Protein AF-A0A7Y5RQI6-F1 (afdb_monomer_lite)

Structure (mmCIF, N/CA/C/O backbone):
data_AF-A0A7Y5RQI6-F1
#
_entry.id   AF-A0A7Y5RQI6-F1
#
loop_
_atom_site.group_PDB
_atom_site.id
_atom_site.type_symbol
_atom_site.label_atom_id
_atom_site.label_alt_id
_atom_site.label_comp_id
_atom_site.label_asym_id
_atom_site.label_entity_id
_atom_site.label_seq_id
_atom_site.pdbx_PDB_ins_code
_atom_site.Cartn_x
_atom_site.Cartn_y
_atom_site.Cartn_z
_atom_site.occupancy
_atom_site.B_iso_or_equiv
_atom_site.auth_seq_id
_atom_site.auth_comp_id
_atom_site.auth_asym_id
_atom_site.auth_atom_id
_atom_site.pdbx_PDB_model_num
ATOM 1 N N . MET A 1 1 ? 7.330 -6.275 4.320 1.00 63.75 1 MET A N 1
ATOM 2 C CA . MET A 1 1 ? 6.083 -6.528 5.093 1.00 63.75 1 MET A CA 1
ATOM 3 C C . MET A 1 1 ? 5.171 -7.261 4.142 1.00 63.75 1 MET A C 1
ATOM 5 O O . MET A 1 1 ? 4.809 -6.671 3.147 1.00 63.75 1 MET A O 1
ATOM 9 N N . LYS A 1 2 ? 4.807 -8.521 4.381 1.00 88.19 2 LYS A N 1
ATOM 10 C CA . LYS A 1 2 ? 4.036 -9.278 3.382 1.00 88.19 2 LYS A CA 1
ATOM 11 C C . LYS A 1 2 ? 2.542 -8.986 3.534 1.00 88.19 2 LYS A C 1
ATOM 13 O O . LYS A 1 2 ? 1.901 -9.574 4.398 1.00 88.19 2 LYS A O 1
ATOM 18 N N . ASN A 1 3 ? 2.012 -8.050 2.743 1.00 91.69 3 ASN A N 1
ATOM 19 C CA . ASN A 1 3 ? 0.628 -7.566 2.839 1.00 91.69 3 ASN A CA 1
ATOM 20 C C . ASN A 1 3 ? -0.207 -7.776 1.565 1.00 91.69 3 ASN A C 1
ATOM 22 O O . ASN A 1 3 ? -1.350 -7.333 1.506 1.00 91.69 3 ASN A O 1
ATOM 26 N N . ARG A 1 4 ? 0.299 -8.489 0.552 1.00 96.56 4 ARG A N 1
ATOM 27 C CA . ARG A 1 4 ? -0.428 -8.673 -0.715 1.00 96.56 4 ARG A CA 1
ATOM 28 C C . ARG A 1 4 ? -1.847 -9.206 -0.567 1.00 96.56 4 ARG A C 1
ATOM 30 O O . ARG A 1 4 ? -2.763 -8.648 -1.159 1.00 96.56 4 ARG A O 1
ATOM 37 N N . GLN A 1 5 ? -2.062 -10.242 0.241 1.00 96.81 5 GLN A N 1
ATOM 38 C CA . GLN A 1 5 ? -3.409 -10.786 0.443 1.00 96.81 5 GLN A CA 1
ATOM 39 C C . GLN A 1 5 ? -4.353 -9.779 1.122 1.00 96.81 5 GLN A C 1
ATOM 41 O O . GLN A 1 5 ? -5.530 -9.709 0.778 1.00 96.81 5 GLN A O 1
ATOM 46 N N . GLU A 1 6 ? -3.844 -8.978 2.058 1.00 97.56 6 GLU A N 1
ATOM 47 C CA . GLU A 1 6 ? -4.601 -7.908 2.714 1.00 97.56 6 GLU A CA 1
ATOM 48 C C . GLU A 1 6 ? -4.999 -6.822 1.703 1.00 97.56 6 GLU A C 1
ATOM 50 O O . GLU A 1 6 ? -6.168 -6.447 1.623 1.00 97.56 6 GLU A O 1
ATOM 55 N N . ILE A 1 7 ? -4.062 -6.365 0.871 1.00 98.06 7 ILE A N 1
ATOM 56 C CA . ILE A 1 7 ? -4.336 -5.369 -0.172 1.00 98.06 7 ILE A CA 1
ATOM 57 C C . ILE A 1 7 ? -5.370 -5.897 -1.171 1.00 98.06 7 ILE A C 1
ATOM 59 O O . ILE A 1 7 ? -6.366 -5.228 -1.425 1.00 98.06 7 ILE A O 1
ATOM 63 N N . LEU A 1 8 ? -5.207 -7.128 -1.660 1.00 97.31 8 LEU A N 1
ATOM 64 C CA . LEU A 1 8 ? -6.134 -7.733 -2.626 1.00 97.31 8 LEU A CA 1
ATOM 65 C C . LEU A 1 8 ? -7.527 -8.031 -2.048 1.00 97.31 8 LEU A C 1
ATOM 67 O O . LEU A 1 8 ? -8.490 -8.137 -2.799 1.00 97.31 8 LEU A O 1
ATOM 71 N N . SER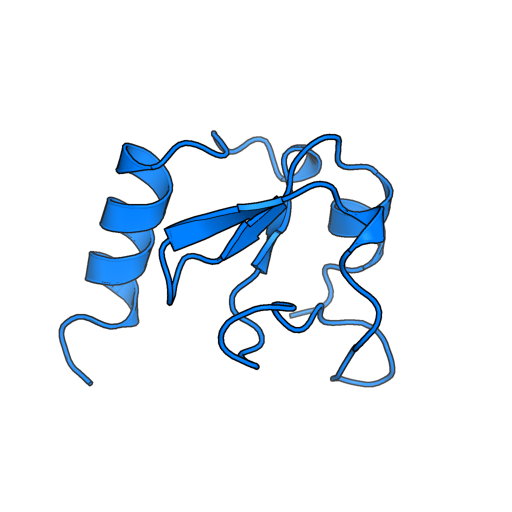 A 1 9 ? -7.650 -8.183 -0.728 1.00 97.69 9 SER A N 1
ATOM 72 C CA . SER A 1 9 ? -8.943 -8.375 -0.049 1.00 97.69 9 SER A CA 1
ATOM 73 C C . SER A 1 9 ? -9.579 -7.066 0.430 1.00 97.69 9 SER A C 1
ATOM 75 O O . SER A 1 9 ? -10.684 -7.071 0.978 1.00 97.69 9 SER A O 1
ATOM 77 N N . SER A 1 10 ? -8.902 -5.935 0.228 1.00 98.19 10 SER A N 1
ATOM 78 C CA . SER A 1 10 ? -9.365 -4.622 0.661 1.00 98.19 10 SER A CA 1
ATOM 79 C C . SER A 1 10 ? -10.338 -3.990 -0.330 1.00 98.19 10 SER A C 1
ATOM 81 O O . SER A 1 10 ? -10.357 -4.312 -1.508 1.00 98.19 10 SER A O 1
ATOM 83 N N . ARG A 1 11 ? -11.154 -3.046 0.147 1.00 97.88 11 ARG A N 1
ATOM 84 C CA . ARG A 1 11 ? -11.965 -2.161 -0.707 1.00 97.88 11 ARG A CA 1
ATOM 85 C C . ARG A 1 11 ? -11.289 -0.817 -0.954 1.00 97.88 11 ARG A C 1
ATOM 87 O O . ARG A 1 11 ? -11.508 -0.199 -1.988 1.00 97.88 11 ARG A O 1
ATOM 94 N N . LEU A 1 12 ? -10.494 -0.366 0.013 1.00 98.19 12 LEU A N 1
ATOM 95 C CA . LEU A 1 12 ? -9.706 0.858 -0.052 1.00 98.19 12 LEU A CA 1
ATOM 96 C C . LEU A 1 12 ? -8.299 0.582 0.459 1.00 98.19 12 LEU A C 1
ATOM 98 O O . LEU A 1 12 ? -8.117 -0.183 1.408 1.00 98.19 12 LEU A O 1
ATOM 102 N N . CYS A 1 13 ? -7.336 1.263 -0.140 1.00 98.44 13 CYS A N 1
ATOM 103 C CA . CYS A 1 13 ? -5.951 1.319 0.285 1.00 98.44 13 CYS A CA 1
ATOM 104 C C . CYS A 1 13 ? -5.565 2.766 0.580 1.00 98.44 13 CYS A C 1
ATOM 106 O O . CYS A 1 13 ? -6.101 3.708 -0.005 1.00 98.44 13 CYS A O 1
ATOM 108 N N . GLY A 1 14 ? -4.640 2.937 1.513 1.00 98.25 14 GLY A N 1
ATOM 109 C CA . GLY A 1 14 ? -4.100 4.223 1.907 1.00 98.25 14 GLY A CA 1
ATOM 110 C C . GLY A 1 14 ? -2.586 4.164 1.966 1.00 98.25 14 GLY A C 1
ATOM 111 O O . GLY A 1 14 ? -2.016 3.220 2.509 1.00 98.25 14 GLY A O 1
ATOM 112 N N . CYS A 1 15 ? -1.923 5.184 1.431 1.00 98.12 15 CYS A N 1
ATOM 113 C CA . CYS A 1 15 ? -0.498 5.374 1.643 1.00 98.12 15 CYS A CA 1
ATOM 114 C C . CYS A 1 15 ? -0.288 6.318 2.822 1.00 98.12 15 CYS A C 1
ATOM 116 O O . CYS A 1 15 ? -0.658 7.486 2.748 1.00 98.12 15 CYS A O 1
ATOM 118 N N . PHE A 1 16 ? 0.353 5.855 3.893 1.00 97.12 16 PHE A N 1
ATOM 119 C CA . PHE A 1 16 ? 0.642 6.711 5.049 1.00 97.12 16 PHE A CA 1
ATOM 120 C C . PHE A 1 16 ? 1.920 7.551 4.885 1.00 97.12 16 PHE A C 1
ATOM 122 O O . PHE A 1 16 ? 2.328 8.221 5.826 1.00 97.12 16 PHE A O 1
ATOM 129 N N . SER A 1 17 ? 2.540 7.549 3.699 1.00 96.69 17 SER A N 1
ATOM 130 C CA . SER A 1 17 ? 3.616 8.484 3.341 1.00 96.69 17 SER A CA 1
ATOM 131 C C . SER A 1 17 ? 3.075 9.742 2.642 1.00 96.69 17 SER A C 1
ATOM 133 O O . SER A 1 17 ? 3.303 10.846 3.115 1.00 96.69 17 SER A O 1
ATOM 135 N N . CYS A 1 18 ? 2.287 9.605 1.567 1.00 96.94 18 CYS A N 1
ATOM 136 C CA . CYS A 1 18 ? 1.688 10.758 0.865 1.00 96.94 18 CYS A CA 1
ATOM 137 C C . CYS A 1 18 ? 0.223 11.046 1.225 1.00 96.94 18 CYS A C 1
ATOM 139 O O . CYS A 1 18 ? -0.366 11.981 0.686 1.00 96.94 18 CYS A O 1
ATOM 141 N N . LEU A 1 19 ? -0.382 10.241 2.103 1.00 97.44 19 LEU A N 1
ATOM 142 C CA . LEU A 1 19 ? -1.780 10.347 2.546 1.00 97.44 19 LEU A CA 1
ATOM 143 C C . LEU A 1 19 ? -2.831 10.114 1.443 1.00 97.44 19 LEU A C 1
ATOM 145 O O . LEU A 1 19 ? -4.010 10.420 1.637 1.00 97.44 19 LEU A O 1
ATOM 149 N N . ALA A 1 20 ? -2.428 9.572 0.290 1.00 98.25 20 ALA A N 1
ATOM 150 C CA . ALA A 1 20 ? -3.350 9.205 -0.779 1.00 98.25 20 ALA A CA 1
ATOM 151 C C . ALA A 1 20 ? -4.223 8.008 -0.374 1.00 98.25 20 ALA A C 1
ATOM 153 O O . ALA A 1 20 ? -3.739 7.074 0.266 1.00 98.25 20 ALA A O 1
ATOM 154 N N . ILE A 1 21 ? -5.488 8.033 -0.797 1.00 98.50 21 ILE A N 1
ATOM 155 C CA . ILE A 1 21 ? -6.452 6.934 -0.671 1.00 98.50 21 ILE A CA 1
ATOM 156 C C . ILE A 1 21 ? -6.880 6.540 -2.086 1.00 98.50 21 ILE A C 1
ATOM 158 O O . ILE A 1 21 ? -7.193 7.418 -2.890 1.00 98.50 21 ILE A O 1
ATOM 162 N N . PHE A 1 22 ? -6.869 5.247 -2.389 1.00 98.38 22 PHE A N 1
ATOM 163 C CA . PHE A 1 22 ? -7.115 4.703 -3.728 1.00 98.38 22 PHE A CA 1
ATOM 164 C C . PHE A 1 22 ? -7.687 3.274 -3.643 1.00 98.38 22 PHE A C 1
ATOM 166 O O . PHE A 1 22 ? -7.538 2.621 -2.605 1.00 98.38 22 PHE A O 1
ATOM 173 N N . PRO A 1 23 ? -8.379 2.771 -4.683 1.00 98.12 23 PRO A N 1
ATOM 174 C CA . PRO A 1 23 ? -8.78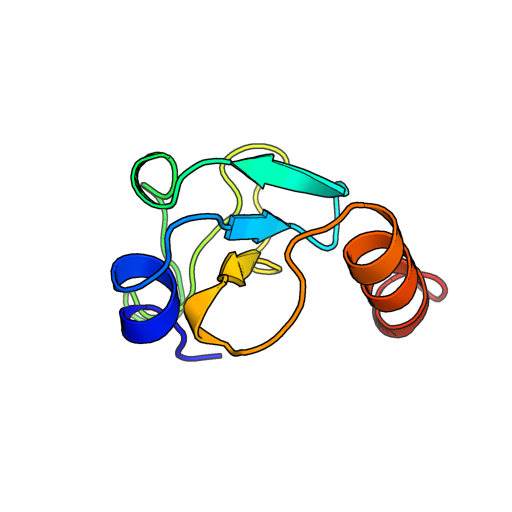8 1.369 -4.749 1.00 98.12 23 PRO A CA 1
ATOM 175 C C . PRO A 1 23 ? -7.563 0.443 -4.879 1.00 98.12 23 PRO A C 1
ATOM 177 O O . PRO A 1 23 ? -6.556 0.847 -5.461 1.00 98.12 23 PRO A O 1
ATOM 180 N N . PRO A 1 24 ? -7.633 -0.804 -4.381 1.00 98.00 24 PRO A N 1
ATOM 181 C CA . PRO A 1 24 ? -6.515 -1.753 -4.454 1.00 98.00 24 PRO A CA 1
ATOM 182 C C . PRO A 1 24 ? -6.057 -2.045 -5.890 1.00 98.00 24 PRO A C 1
ATOM 184 O O . PRO A 1 24 ? -4.877 -2.301 -6.100 1.00 98.00 24 PRO A O 1
ATOM 187 N N . ASP A 1 25 ? -6.953 -1.943 -6.874 1.00 98.06 25 ASP A N 1
ATOM 188 C CA . ASP A 1 25 ? -6.658 -2.200 -8.290 1.00 98.06 25 ASP A CA 1
ATOM 189 C C . ASP A 1 25 ? -5.688 -1.175 -8.910 1.00 98.06 25 ASP A C 1
ATOM 191 O O . ASP A 1 25 ? -5.111 -1.436 -9.962 1.00 98.06 25 ASP A O 1
ATOM 195 N N . GLU A 1 26 ? -5.469 -0.019 -8.267 1.00 98.38 26 GLU A N 1
ATOM 196 C CA . GLU A 1 26 ? -4.411 0.920 -8.675 1.00 98.38 26 GLU A CA 1
ATOM 197 C C . GLU A 1 26 ? -3.001 0.438 -8.270 1.00 98.38 26 GLU A C 1
ATOM 199 O O . GLU A 1 26 ? -2.010 0.985 -8.755 1.00 98.38 26 GLU A O 1
ATOM 204 N N . VAL A 1 27 ? -2.871 -0.575 -7.401 1.00 97.62 27 VAL A N 1
ATOM 205 C CA . VAL A 1 27 ? -1.573 -1.146 -7.006 1.00 97.62 27 VAL A CA 1
ATOM 206 C C . VAL A 1 27 ? -1.081 -2.120 -8.077 1.00 97.62 27 VAL A C 1
ATOM 208 O O . VAL A 1 27 ? -1.390 -3.313 -8.061 1.00 97.62 27 VAL A O 1
ATOM 211 N N . VAL A 1 28 ? -0.275 -1.603 -9.000 1.00 96.88 28 VAL A N 1
ATOM 212 C CA . VAL A 1 28 ? 0.348 -2.393 -10.076 1.00 96.88 28 VAL A CA 1
ATOM 213 C C . VAL A 1 28 ? 1.773 -2.838 -9.750 1.00 96.88 28 VAL A C 1
ATOM 215 O O . VAL A 1 28 ? 2.198 -3.890 -10.222 1.00 96.88 28 VAL A O 1
ATOM 218 N N . ASP A 1 29 ? 2.472 -2.088 -8.897 1.00 97.44 29 ASP A N 1
ATOM 219 C CA . ASP A 1 29 ? 3.869 -2.335 -8.544 1.00 97.44 29 ASP A CA 1
ATOM 220 C C . ASP A 1 29 ? 3.997 -2.966 -7.155 1.00 97.44 29 ASP A C 1
ATOM 222 O O . ASP A 1 29 ? 3.326 -2.577 -6.191 1.00 97.44 29 ASP A O 1
ATOM 226 N N . TRP A 1 30 ? 4.905 -3.934 -7.055 1.00 97.38 30 TRP A N 1
ATOM 227 C CA . TRP A 1 30 ? 5.149 -4.713 -5.849 1.00 97.38 30 TRP A CA 1
ATOM 228 C C . TRP A 1 30 ? 6.656 -4.892 -5.621 1.00 97.38 30 TRP A C 1
ATOM 230 O O . TRP A 1 30 ? 7.457 -4.867 -6.551 1.00 97.38 30 TRP A O 1
ATOM 240 N N . THR A 1 31 ? 7.050 -5.058 -4.361 1.00 96.06 31 THR A N 1
ATOM 241 C CA . THR A 1 31 ? 8.423 -5.381 -3.938 1.00 96.06 31 THR A CA 1
ATOM 242 C C . THR A 1 31 ? 8.408 -6.545 -2.946 1.00 96.06 31 THR A C 1
ATOM 244 O O . THR A 1 31 ? 7.334 -7.047 -2.601 1.00 96.06 31 THR A O 1
ATOM 247 N N . ASP A 1 32 ? 9.579 -6.974 -2.466 1.00 94.81 32 ASP A N 1
ATOM 248 C CA . ASP A 1 32 ? 9.728 -8.089 -1.514 1.00 94.81 32 ASP A CA 1
ATOM 249 C C . ASP A 1 32 ? 9.102 -9.384 -2.075 1.00 94.81 32 ASP A C 1
ATOM 251 O O . ASP A 1 32 ? 8.178 -9.944 -1.488 1.00 94.81 32 ASP A O 1
ATOM 255 N N . ASP A 1 33 ? 9.558 -9.806 -3.264 1.00 95.56 33 ASP A N 1
ATOM 256 C CA . ASP A 1 33 ? 9.046 -10.963 -4.024 1.00 95.56 33 ASP A CA 1
ATOM 257 C C . ASP A 1 33 ? 7.534 -10.894 -4.309 1.00 95.56 33 ASP A C 1
ATOM 259 O O . ASP A 1 33 ? 6.766 -11.820 -4.020 1.00 95.56 33 ASP A O 1
ATOM 263 N N . ASP A 1 34 ? 7.094 -9.755 -4.847 1.00 95.50 34 ASP A N 1
ATOM 264 C CA . ASP A 1 34 ? 5.686 -9.436 -5.093 1.00 95.50 34 ASP A CA 1
ATOM 265 C C . ASP A 1 34 ? 4.803 -9.583 -3.840 1.00 95.50 34 ASP A C 1
ATOM 267 O O . ASP A 1 34 ? 3.657 -10.012 -3.939 1.00 95.50 34 ASP A O 1
ATOM 271 N N . GLN A 1 35 ? 5.303 -9.282 -2.635 1.00 97.19 35 GLN A N 1
ATOM 272 C CA . GLN A 1 35 ? 4.519 -9.403 -1.393 1.00 97.19 35 GLN A CA 1
ATOM 273 C C . GLN A 1 35 ? 4.177 -8.076 -0.724 1.00 97.19 35 GLN A C 1
ATOM 275 O O . GLN A 1 35 ? 3.273 -8.055 0.119 1.00 97.19 35 GLN A O 1
ATOM 280 N N . THR A 1 36 ? 4.868 -6.992 -1.073 1.00 97.56 36 THR A N 1
ATOM 281 C CA . THR A 1 36 ? 4.654 -5.665 -0.486 1.00 97.56 36 THR A CA 1
ATOM 282 C C . THR A 1 36 ? 4.190 -4.688 -1.560 1.00 97.56 36 THR A C 1
ATOM 284 O O . THR A 1 36 ? 4.883 -4.493 -2.556 1.00 97.56 36 THR A O 1
ATOM 287 N N . ALA A 1 37 ? 3.023 -4.076 -1.365 1.00 97.88 37 ALA A N 1
ATOM 288 C CA . ALA A 1 37 ? 2.467 -3.096 -2.299 1.00 97.88 37 ALA A CA 1
ATOM 289 C C . ALA A 1 37 ? 3.299 -1.805 -2.357 1.00 97.88 37 ALA A C 1
ATOM 291 O O . ALA A 1 37 ? 3.650 -1.251 -1.313 1.00 97.88 37 ALA A O 1
ATOM 292 N N . ILE A 1 38 ? 3.530 -1.277 -3.562 1.00 98.00 38 ILE A N 1
ATOM 293 C CA . ILE A 1 38 ? 4.094 0.061 -3.779 1.00 98.00 38 ILE A CA 1
ATOM 294 C C . ILE A 1 38 ? 2.960 1.049 -4.072 1.00 98.00 38 ILE A C 1
ATOM 296 O O . ILE A 1 38 ? 2.042 0.781 -4.845 1.00 98.00 38 ILE A O 1
ATOM 300 N N . CYS A 1 39 ? 3.013 2.220 -3.436 1.00 98.12 39 CYS A N 1
ATOM 301 C CA . CYS A 1 39 ? 2.048 3.291 -3.653 1.00 98.12 39 CYS A CA 1
ATOM 302 C C . CYS A 1 39 ? 2.102 3.804 -5.108 1.00 98.12 39 CYS A C 1
ATOM 304 O O . CYS A 1 39 ? 3.171 4.246 -5.535 1.00 98.12 39 CYS A O 1
ATOM 306 N N . PRO A 1 40 ? 0.964 3.907 -5.823 1.00 97.69 40 PRO A N 1
ATOM 307 C CA . PRO A 1 40 ? 0.922 4.375 -7.213 1.00 97.69 40 PRO A CA 1
ATOM 308 C C . PRO A 1 40 ? 1.182 5.885 -7.373 1.00 97.69 40 PRO A C 1
ATOM 310 O O . PRO A 1 40 ? 1.153 6.409 -8.484 1.00 97.69 40 PRO A O 1
ATOM 313 N N . ARG A 1 41 ? 1.379 6.622 -6.269 1.00 97.44 41 ARG A N 1
ATOM 314 C CA . ARG A 1 41 ? 1.509 8.091 -6.263 1.00 97.44 41 ARG A CA 1
ATOM 315 C C . ARG A 1 41 ? 2.887 8.597 -5.838 1.00 97.44 41 ARG A C 1
ATOM 317 O O . ARG A 1 41 ? 3.351 9.587 -6.390 1.00 97.44 41 ARG A O 1
ATOM 324 N N . CYS A 1 42 ? 3.522 7.974 -4.844 1.00 95.00 42 CYS A N 1
ATOM 325 C CA . CYS A 1 42 ? 4.765 8.472 -4.235 1.00 95.00 42 CYS A CA 1
ATOM 326 C C . CYS A 1 42 ? 5.836 7.370 -4.076 1.00 95.00 42 CYS A C 1
ATOM 328 O O . CYS A 1 42 ? 6.497 7.323 -3.049 1.00 95.00 42 CYS A O 1
ATOM 330 N N . PRO A 1 43 ? 5.993 6.514 -5.098 1.00 91.06 43 PRO A N 1
ATOM 331 C CA . PRO A 1 43 ? 6.570 5.149 -5.115 1.00 91.06 43 PRO A CA 1
ATOM 332 C C . PRO A 1 43 ? 7.304 4.671 -3.845 1.00 91.06 43 PRO A C 1
ATOM 334 O O . PRO A 1 43 ? 8.510 4.442 -3.841 1.00 91.06 43 PRO A O 1
ATOM 337 N N . VAL A 1 44 ? 6.558 4.484 -2.755 1.00 95.19 44 VAL A N 1
ATOM 338 C CA . VAL A 1 44 ? 7.040 3.896 -1.494 1.00 95.19 44 VAL A CA 1
ATOM 339 C C . VAL A 1 44 ? 6.135 2.748 -1.083 1.00 95.19 44 VAL A C 1
ATOM 341 O O . VAL A 1 44 ? 4.940 2.735 -1.379 1.00 95.19 44 VAL A O 1
ATOM 344 N N . ASP A 1 45 ? 6.695 1.821 -0.325 1.00 95.62 45 ASP A N 1
ATOM 345 C CA . ASP A 1 45 ? 6.089 0.586 0.170 1.00 95.62 45 ASP A CA 1
ATOM 346 C C . ASP A 1 45 ? 5.272 0.777 1.467 1.00 95.62 45 ASP A C 1
ATOM 348 O O . ASP A 1 45 ? 5.158 -0.108 2.309 1.00 95.62 45 ASP A O 1
ATOM 352 N N . SER A 1 46 ? 4.694 1.967 1.656 1.00 96.25 46 SER A N 1
ATOM 353 C CA . SER A 1 46 ? 3.957 2.361 2.868 1.00 96.25 46 SER A CA 1
ATOM 354 C C . SER A 1 46 ? 2.446 2.362 2.644 1.00 96.25 46 SER A C 1
ATOM 356 O O . SER A 1 46 ? 1.771 3.364 2.892 1.00 96.25 46 SER A O 1
ATOM 358 N N . VAL A 1 47 ? 1.931 1.255 2.106 1.00 97.75 47 VAL A N 1
ATOM 359 C CA . VAL A 1 47 ? 0.513 1.061 1.768 1.00 97.75 47 VAL A CA 1
ATOM 360 C C . VAL A 1 47 ? -0.153 0.130 2.783 1.00 97.75 47 VAL A C 1
ATOM 362 O O . VAL A 1 47 ? 0.386 -0.924 3.108 1.00 97.75 47 VAL A O 1
ATOM 365 N N . ILE A 1 48 ? -1.339 0.511 3.257 1.00 97.69 48 ILE A N 1
ATOM 366 C CA . ILE A 1 48 ? -2.214 -0.296 4.116 1.00 97.69 48 ILE A CA 1
ATOM 367 C C . ILE A 1 48 ? -3.611 -0.376 3.496 1.00 97.69 48 ILE A C 1
ATOM 369 O O . ILE A 1 48 ? -4.107 0.599 2.935 1.00 97.69 48 ILE A O 1
ATOM 373 N N . GLY A 1 49 ? -4.242 -1.538 3.564 1.00 98.12 49 GLY A N 1
ATOM 374 C CA . GLY A 1 49 ? -5.569 -1.823 3.039 1.00 98.12 49 GLY A CA 1
ATOM 375 C C . GLY A 1 49 ? -6.627 -1.935 4.135 1.00 98.12 49 GLY A C 1
ATOM 376 O O . GLY A 1 49 ? -6.346 -2.263 5.285 1.00 98.12 49 GLY A O 1
ATOM 377 N N . SER A 1 50 ? -7.886 -1.679 3.788 1.00 98.19 50 SER A N 1
ATOM 378 C CA . SER A 1 50 ? -9.036 -1.774 4.704 1.00 98.19 50 SER A CA 1
ATOM 379 C C . SER A 1 50 ? -9.240 -3.165 5.331 1.00 98.19 50 SER A C 1
ATOM 381 O O . SER A 1 50 ? -9.844 -3.268 6.395 1.00 98.19 50 SER A O 1
ATOM 383 N N . ALA A 1 51 ? -8.725 -4.236 4.714 1.00 97.94 51 ALA A N 1
ATOM 384 C CA . ALA A 1 51 ? -8.770 -5.588 5.276 1.00 97.94 51 ALA A CA 1
ATOM 385 C C . ALA A 1 51 ? -7.797 -5.784 6.456 1.00 97.94 51 ALA A C 1
ATOM 387 O O . ALA A 1 51 ? -7.917 -6.767 7.181 1.00 97.94 51 ALA A O 1
ATOM 388 N N . SER A 1 52 ? -6.890 -4.830 6.704 1.00 96.31 52 SER A N 1
ATOM 389 C CA . SER A 1 52 ? -6.063 -4.791 7.919 1.00 96.31 52 SER A CA 1
ATOM 390 C C . SER A 1 52 ? -6.876 -4.592 9.206 1.00 96.31 52 SER A C 1
ATOM 392 O O . SER A 1 52 ? -6.351 -4.780 10.301 1.00 96.31 52 SER A O 1
ATOM 394 N N . GLY A 1 53 ? -8.146 -4.181 9.087 1.00 96.38 53 GLY A N 1
ATOM 395 C CA . GLY A 1 53 ? -9.005 -3.826 10.217 1.00 96.38 53 GLY A CA 1
ATOM 396 C C . GLY A 1 53 ? -8.821 -2.389 10.713 1.00 96.38 53 GLY A C 1
ATOM 397 O O . GLY A 1 53 ? -9.488 -1.994 11.668 1.00 96.38 53 GLY A O 1
ATOM 398 N N . PHE A 1 54 ? -7.957 -1.595 10.070 1.00 96.38 54 PHE A N 1
ATOM 399 C CA . PHE A 1 54 ? -7.752 -0.187 10.403 1.00 96.38 54 PHE A CA 1
ATOM 400 C C . PHE A 1 54 ? -8.537 0.764 9.483 1.00 96.38 54 PHE A C 1
ATOM 402 O O . PHE A 1 54 ? -8.794 0.435 8.320 1.00 96.38 54 PHE A 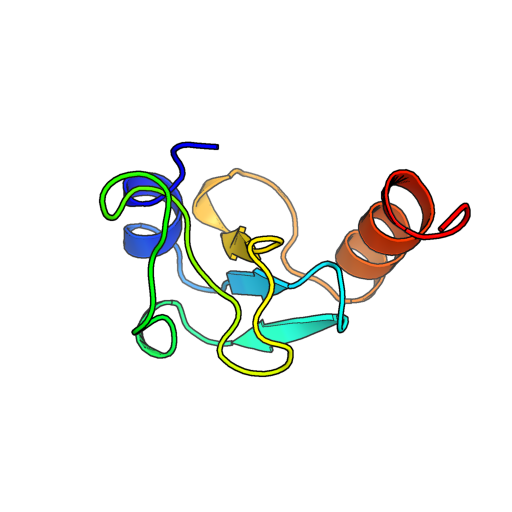O 1
ATOM 409 N N . PRO A 1 55 ? -8.902 1.968 9.968 1.00 96.44 55 PRO A N 1
ATOM 410 C CA . PRO A 1 55 ? -9.593 2.960 9.151 1.00 96.44 55 PRO A CA 1
ATOM 411 C C . PRO A 1 55 ? -8.678 3.483 8.039 1.00 96.44 55 PRO A C 1
ATOM 413 O O . PRO A 1 55 ? -7.597 4.002 8.309 1.00 96.44 55 PRO A O 1
ATOM 416 N N . ILE A 1 56 ? -9.132 3.424 6.788 1.00 98.00 56 ILE A N 1
ATOM 417 C CA . ILE A 1 56 ? -8.439 4.049 5.651 1.00 98.00 56 ILE A CA 1
ATOM 418 C C . ILE A 1 56 ? -8.971 5.473 5.473 1.00 98.00 56 ILE A C 1
ATOM 420 O O . ILE A 1 56 ? -9.679 5.796 4.524 1.00 98.00 56 ILE A O 1
ATOM 424 N N . GLU A 1 57 ? -8.659 6.320 6.452 1.00 97.31 57 GLU A N 1
ATOM 425 C CA . GLU A 1 57 ? -9.091 7.718 6.529 1.00 97.31 57 GLU A CA 1
ATOM 426 C C . GLU A 1 57 ? -7.885 8.646 6.686 1.00 97.31 57 GLU A C 1
ATOM 428 O O . GLU A 1 57 ? -6.874 8.271 7.285 1.00 97.31 57 GLU A O 1
ATOM 433 N N . LYS A 1 58 ? -7.997 9.887 6.191 1.00 96.19 58 LYS A N 1
ATOM 434 C CA . LYS A 1 58 ? -6.894 10.864 6.218 1.00 96.19 58 LYS A CA 1
ATOM 435 C C . LYS A 1 58 ? -6.316 11.072 7.618 1.00 96.19 58 LYS A C 1
ATOM 437 O O . LYS A 1 58 ? -5.097 11.103 7.756 1.00 96.19 58 LYS A O 1
ATOM 442 N N . ASP A 1 59 ? -7.156 11.149 8.647 1.00 97.69 59 ASP A N 1
ATOM 443 C CA . ASP A 1 59 ? -6.706 11.362 10.027 1.00 97.69 59 ASP A CA 1
ATOM 444 C C . ASP A 1 59 ? -5.913 10.170 10.575 1.00 97.69 59 ASP A C 1
ATOM 446 O O . ASP A 1 59 ? -4.927 10.349 11.294 1.00 97.69 59 ASP A O 1
ATOM 450 N N . PHE A 1 60 ? -6.314 8.943 10.229 1.00 97.44 60 PHE A N 1
ATOM 451 C CA . PHE A 1 60 ? -5.574 7.743 10.609 1.00 97.44 60 PHE A CA 1
ATOM 452 C C . PHE A 1 60 ? -4.231 7.673 9.874 1.00 97.44 60 PHE A C 1
ATOM 454 O O . PHE A 1 60 ? -3.187 7.504 10.508 1.00 97.44 60 PHE A O 1
ATOM 461 N N . LEU A 1 61 ? -4.239 7.898 8.557 1.00 97.62 61 LEU A N 1
ATOM 462 C CA . LEU A 1 61 ? -3.021 7.928 7.746 1.00 97.62 61 LEU A CA 1
ATOM 463 C C . LEU A 1 61 ? -2.055 9.024 8.211 1.00 97.62 61 LEU A C 1
ATOM 465 O O . LEU A 1 61 ? -0.857 8.777 8.270 1.00 97.62 61 LEU A O 1
ATOM 469 N N . ALA A 1 62 ? -2.549 10.199 8.614 1.00 97.25 62 ALA A N 1
ATOM 470 C CA . ALA A 1 62 ? -1.721 11.281 9.145 1.00 97.25 62 ALA A CA 1
ATOM 471 C C . ALA A 1 62 ? -1.069 10.914 10.489 1.00 97.25 62 ALA A C 1
ATOM 473 O O . ALA A 1 62 ? 0.096 11.241 10.722 1.00 97.25 62 ALA A O 1
ATOM 474 N N . LYS A 1 63 ? -1.776 10.185 11.366 1.00 96.94 63 LYS A N 1
ATOM 475 C CA . LYS A 1 63 ? -1.191 9.649 12.610 1.00 96.94 63 LYS A CA 1
ATOM 476 C C . LYS A 1 63 ? -0.091 8.631 12.317 1.00 96.94 63 LYS A C 1
ATOM 478 O O . LYS A 1 63 ? 0.947 8.658 12.979 1.00 96.94 63 LYS A O 1
ATOM 483 N N . MET A 1 64 ? -0.291 7.768 11.320 1.00 96.12 64 MET A N 1
ATOM 484 C CA . MET A 1 64 ? 0.754 6.852 10.866 1.00 96.12 64 MET A CA 1
ATOM 485 C C . MET A 1 64 ? 1.937 7.619 10.260 1.00 96.12 64 MET A C 1
ATOM 487 O O . MET A 1 64 ? 3.073 7.429 10.684 1.00 96.12 64 MET A O 1
ATOM 491 N N . HIS A 1 65 ? 1.692 8.570 9.361 1.00 96.31 65 HIS A N 1
ATOM 492 C CA . HIS A 1 65 ? 2.745 9.424 8.817 1.00 96.31 65 HIS A CA 1
ATOM 493 C C . HIS A 1 65 ? 3.599 10.029 9.931 1.00 96.31 65 HIS A C 1
ATOM 495 O O . HIS A 1 65 ? 4.815 9.871 9.954 1.00 96.31 65 HIS A O 1
ATOM 501 N N . LYS A 1 66 ? 2.947 10.634 10.926 1.00 95.44 66 LYS A N 1
ATOM 502 C CA . LYS A 1 66 ? 3.623 11.214 12.083 1.00 95.44 66 LYS A CA 1
ATOM 503 C C . LYS A 1 66 ? 4.504 10.191 12.816 1.00 95.44 66 LYS A C 1
ATOM 505 O O . LYS A 1 66 ? 5.670 10.438 13.091 1.00 95.44 66 LYS A O 1
ATOM 510 N N . ARG A 1 67 ? 3.976 8.997 13.087 1.00 93.81 67 ARG A N 1
ATOM 511 C CA . ARG A 1 67 ? 4.673 7.953 13.852 1.00 93.81 67 ARG A CA 1
ATOM 512 C C . ARG A 1 67 ? 5.873 7.322 13.130 1.00 93.81 67 ARG A C 1
ATOM 514 O O . ARG A 1 67 ? 6.770 6.823 13.818 1.00 93.81 67 ARG A O 1
ATOM 521 N N . TRP A 1 68 ? 5.873 7.292 11.796 1.00 90.31 68 TR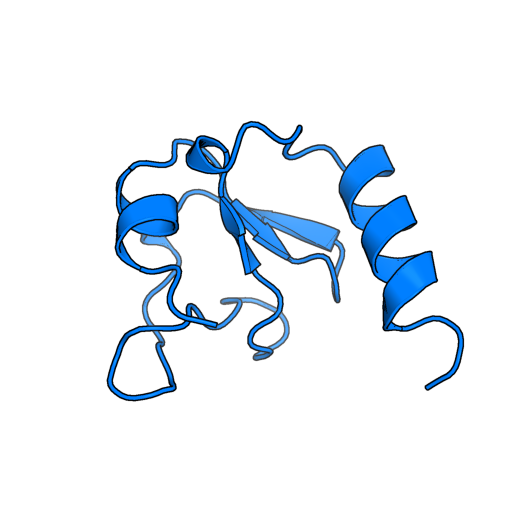P A N 1
ATOM 522 C CA . TRP A 1 68 ? 6.884 6.587 10.990 1.00 90.31 68 TRP A CA 1
ATOM 523 C C . TRP A 1 68 ? 7.772 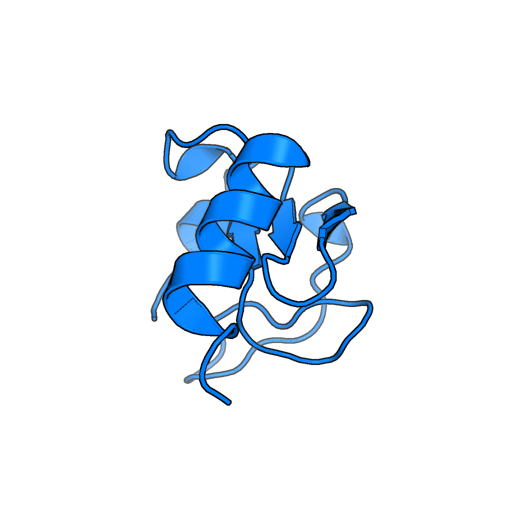7.503 10.129 1.00 90.31 68 TRP A C 1
ATOM 525 O O . TRP A 1 68 ? 8.864 7.078 9.755 1.00 90.31 68 TRP A O 1
ATOM 535 N N . PHE A 1 69 ? 7.354 8.741 9.850 1.00 87.38 69 PHE A N 1
ATOM 536 C CA . PHE A 1 69 ? 8.049 9.667 8.945 1.00 87.38 69 PHE A CA 1
ATOM 537 C C . PHE A 1 69 ? 8.406 11.034 9.550 1.00 87.38 69 PHE A C 1
ATOM 539 O O . PHE A 1 69 ? 9.224 11.725 8.963 1.00 87.38 69 PHE A O 1
ATOM 546 N N . GLU A 1 70 ? 7.871 11.440 10.711 1.00 80.38 70 GLU A N 1
ATOM 547 C CA . GLU A 1 70 ? 8.148 12.780 11.284 1.00 80.38 70 GLU A CA 1
ATOM 548 C C . GLU A 1 70 ? 9.623 13.008 11.674 1.00 80.38 70 GLU A C 1
ATOM 550 O O . GLU A 1 70 ? 10.054 14.150 11.795 1.00 80.38 70 GLU A O 1
ATOM 555 N N . TYR A 1 71 ? 10.412 11.943 11.841 1.00 73.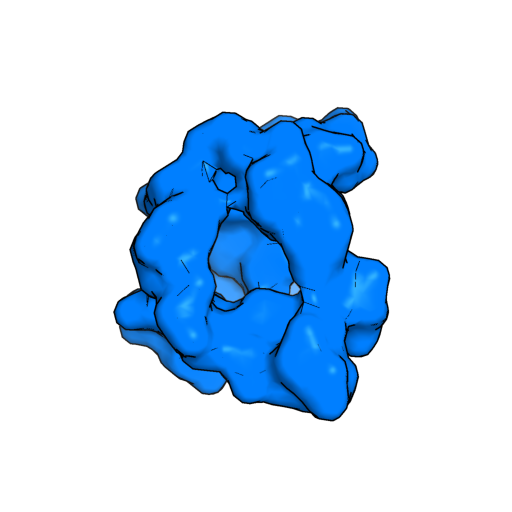69 71 TYR A N 1
ATOM 556 C CA . TYR A 1 71 ? 11.826 12.019 12.241 1.00 73.69 71 TYR A CA 1
ATOM 557 C C . TYR A 1 71 ? 12.812 11.646 11.122 1.00 73.69 71 TYR A C 1
ATOM 559 O O . TYR A 1 71 ? 13.947 11.267 11.417 1.00 73.69 71 TYR A O 1
ATOM 567 N N . ARG A 1 72 ? 12.372 11.679 9.861 1.00 58.09 72 ARG A N 1
ATOM 568 C CA . ARG A 1 72 ? 13.210 11.406 8.687 1.00 58.09 72 ARG A CA 1
ATOM 569 C C . ARG A 1 72 ? 13.570 12.674 7.930 1.00 58.09 72 ARG A C 1
ATOM 571 O O . ARG A 1 72 ? 12.716 13.581 7.864 1.00 58.09 72 ARG A O 1
#

Sequence (72 aa):
MKNRQEILSSRLCGCFSCLAIFPPDEVVDWTDDDQTAICPRCPVDSVIGSASGFPIEKDFLAKMHKRWFEYR

Foldseek 3Di:
DQCVVQLVPAQWKAALQVRDIDGSVLFPDADPVRRFTADNPPGDSRMGGVSVVDDSDSVRSPVVCCVPPVVD

Secondary structure (DSSP, 8-state):
---HHHHHH-S-EEETTT--EE-GGG---EETTTTEEPPSSS--S-EEEGGGSS--SHHHHHHHHHHHHTT-

Radius of gyration: 11.05 Å; chains: 1; bounding box: 25×24×24 Å

pLDDT: mean 95.08, std 6.99, range [58.09, 98.5]